Protein AF-A0A7Y6PJL7-F1 (afdb_monomer_lite)

Secondary structure (DSSP, 8-state):
--EEEEEETTEEEEEE-SHHHHTT---HHHHHHHHHHHHHHHHHHHHHHHHHHHHHTTS-HHHHHHHHHHHHTT-HHHHHHHHHHHHHHHHTTSPPP-

pLDDT: mean 92.55, std 7.5, range [59.12, 98.12]

Foldseek 3Di:
DDKDWDADPVGIDIADPDPQRVVVHDDVVNVVVVVVVVVVVVVVVVVVVVVVVVVVVVDDPVVVVVVQVVVCVVPVVSVVVVVVVVVVVVVVPDDDDD

Radius of gyration: 24.25 Å; chains: 1; bounding box: 42×31×75 Å

Structure (mmCIF, N/CA/C/O backbone):
data_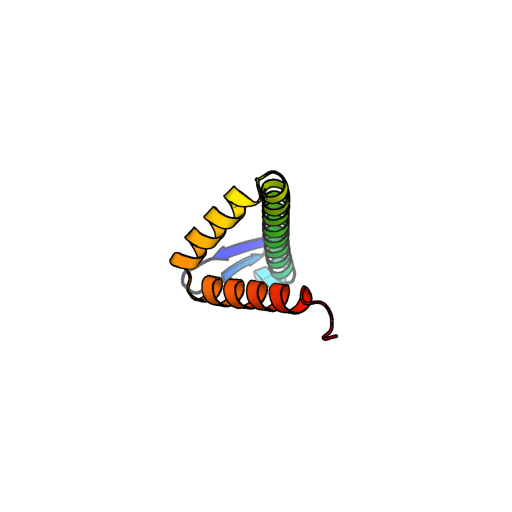AF-A0A7Y6PJL7-F1
#
_entry.id   AF-A0A7Y6PJL7-F1
#
loop_
_atom_site.group_PDB
_atom_site.id
_atom_site.type_symbol
_atom_site.label_atom_id
_atom_site.label_alt_id
_atom_site.label_comp_id
_atom_site.label_asym_id
_atom_site.label_entity_id
_atom_site.label_seq_id
_atom_site.pdbx_PDB_ins_code
_atom_site.Cartn_x
_atom_site.Cartn_y
_atom_site.Cartn_z
_atom_site.occupancy
_atom_site.B_iso_or_equiv
_atom_site.auth_seq_id
_atom_site.auth_comp_id
_atom_site.auth_asym_id
_atom_site.auth_atom_id
_atom_site.pdbx_PDB_model_num
ATOM 1 N N . TYR A 1 1 ? 8.664 6.661 -29.412 1.00 82.56 1 TYR A N 1
ATOM 2 C CA . TYR A 1 1 ? 9.286 5.469 -28.805 1.00 82.56 1 TYR A CA 1
ATOM 3 C C . TYR A 1 1 ? 8.199 4.630 -28.175 1.00 82.56 1 TYR A C 1
ATOM 5 O O . TYR A 1 1 ? 7.357 5.197 -27.490 1.00 82.56 1 TYR A O 1
ATOM 13 N N . VAL A 1 2 ? 8.196 3.324 -28.423 1.00 92.00 2 VAL A N 1
ATOM 14 C CA . VAL A 1 2 ? 7.288 2.384 -27.757 1.00 92.00 2 VAL A CA 1
ATOM 15 C C . VAL A 1 2 ? 8.085 1.659 -26.684 1.00 92.00 2 VAL A C 1
ATOM 17 O O . VAL A 1 2 ? 9.189 1.197 -26.963 1.00 92.00 2 VAL A O 1
ATOM 20 N N . THR A 1 3 ? 7.542 1.592 -25.470 1.00 93.25 3 THR A N 1
ATOM 21 C CA . THR A 1 3 ? 8.157 0.905 -24.331 1.00 93.25 3 THR A CA 1
ATOM 22 C C . THR A 1 3 ? 7.145 -0.041 -23.713 1.00 93.25 3 THR A C 1
ATOM 24 O O . THR A 1 3 ? 5.994 0.340 -23.506 1.00 93.25 3 THR A O 1
ATOM 27 N N . ARG A 1 4 ? 7.573 -1.261 -23.405 1.00 93.38 4 ARG A N 1
ATOM 28 C CA . ARG A 1 4 ? 6.774 -2.280 -22.725 1.00 93.38 4 ARG A CA 1
ATOM 29 C C . ARG A 1 4 ? 7.588 -2.876 -21.590 1.00 93.38 4 ARG A C 1
ATOM 31 O O . ARG A 1 4 ? 8.798 -3.038 -21.725 1.00 93.38 4 ARG A O 1
ATOM 38 N N . ILE A 1 5 ? 6.914 -3.191 -20.491 1.00 92.56 5 ILE A N 1
ATOM 39 C CA . ILE A 1 5 ? 7.473 -3.893 -19.335 1.00 92.56 5 ILE A CA 1
ATOM 40 C C . ILE A 1 5 ? 6.468 -4.966 -18.949 1.00 92.56 5 ILE A C 1
ATOM 42 O O . ILE A 1 5 ? 5.264 -4.712 -18.982 1.00 92.56 5 ILE A O 1
ATOM 46 N N . TRP A 1 6 ? 6.948 -6.160 -18.634 1.00 93.69 6 TRP A N 1
ATOM 47 C CA . TRP A 1 6 ? 6.108 -7.272 -18.211 1.00 93.69 6 TRP A CA 1
ATOM 48 C C . TRP A 1 6 ? 6.878 -8.204 -17.280 1.00 93.69 6 TRP A C 1
ATOM 50 O O . TRP A 1 6 ? 8.109 -8.206 -17.252 1.00 93.69 6 TRP A O 1
ATOM 60 N N . VAL A 1 7 ? 6.135 -8.993 -16.509 1.00 92.00 7 VAL A N 1
ATOM 61 C CA . VAL A 1 7 ? 6.687 -9.970 -15.566 1.00 92.00 7 VAL A CA 1
ATOM 62 C C . VAL A 1 7 ? 6.926 -11.304 -16.282 1.00 92.00 7 VAL A C 1
ATOM 64 O O . VAL A 1 7 ? 6.145 -11.705 -17.146 1.00 92.00 7 VAL A O 1
ATOM 67 N N . ARG A 1 8 ? 8.016 -11.976 -15.923 1.00 93.50 8 ARG A N 1
ATOM 68 C CA . ARG A 1 8 ? 8.382 -13.352 -16.274 1.00 93.50 8 ARG A CA 1
ATOM 69 C C . ARG A 1 8 ? 8.740 -14.118 -14.999 1.00 93.50 8 ARG A C 1
ATOM 71 O O . ARG A 1 8 ? 8.915 -13.503 -13.949 1.00 93.50 8 ARG A O 1
ATOM 78 N N . GLU A 1 9 ? 8.878 -15.437 -15.092 1.00 92.62 9 GLU A N 1
ATOM 79 C CA . GLU A 1 9 ? 9.285 -16.282 -13.957 1.00 92.62 9 GLU A CA 1
ATOM 80 C C . GLU A 1 9 ? 10.627 -15.827 -13.361 1.00 92.62 9 GLU A C 1
ATOM 82 O O . GLU A 1 9 ? 10.786 -15.760 -12.146 1.00 92.62 9 GLU A O 1
ATOM 87 N N . GLU A 1 10 ? 11.566 -15.428 -14.219 1.00 90.69 10 GLU A N 1
ATOM 88 C CA . GLU A 1 10 ? 12.900 -14.953 -13.853 1.00 90.69 10 GLU A CA 1
ATOM 89 C C . GLU A 1 10 ? 12.982 -13.458 -13.471 1.00 90.69 10 GLU A C 1
ATOM 91 O O . GLU A 1 10 ? 14.074 -12.959 -13.191 1.00 90.69 10 GLU A O 1
ATOM 96 N N . GLY A 1 11 ? 11.861 -12.723 -13.457 1.00 88.81 11 GLY A N 1
ATOM 97 C CA . GLY A 1 11 ? 11.810 -11.313 -13.049 1.00 88.81 11 GLY A CA 1
ATOM 98 C C . GLY A 1 11 ? 11.137 -10.384 -14.063 1.00 88.81 11 GLY A C 1
ATOM 99 O O . GLY A 1 11 ? 10.124 -10.723 -14.668 1.00 88.81 11 GLY A O 1
ATOM 100 N N . LEU A 1 12 ? 11.663 -9.167 -14.230 1.00 88.19 12 LEU A N 1
ATOM 101 C CA . LEU A 1 12 ? 11.086 -8.155 -15.124 1.00 88.19 12 LEU A CA 1
ATOM 102 C C . LEU A 1 12 ? 11.765 -8.157 -16.495 1.00 88.19 12 LEU A C 1
ATOM 104 O O . LEU A 1 12 ? 12.981 -8.005 -16.606 1.00 88.19 12 LEU A O 1
ATOM 108 N N . ALA A 1 13 ? 10.957 -8.241 -17.548 1.00 92.19 13 ALA A N 1
ATOM 109 C CA . ALA A 1 13 ? 11.384 -8.048 -18.925 1.00 92.19 13 ALA A CA 1
ATOM 110 C C . ALA A 1 13 ? 10.922 -6.683 -19.445 1.00 92.19 13 ALA A C 1
ATOM 112 O O . ALA A 1 13 ? 9.876 -6.166 -19.047 1.00 92.19 13 ALA A O 1
ATOM 113 N N . TYR A 1 14 ? 11.705 -6.098 -20.351 1.00 92.94 14 TYR A N 1
ATOM 114 C CA . TYR A 1 14 ? 11.368 -4.833 -20.991 1.00 92.94 14 TYR A CA 1
ATOM 115 C C . TYR A 1 14 ? 11.774 -4.825 -22.465 1.00 92.94 14 TYR A C 1
ATOM 117 O O . TYR A 1 14 ? 12.717 -5.496 -22.882 1.00 92.94 14 TYR A O 1
ATOM 125 N N . GLU A 1 15 ? 11.078 -4.008 -23.243 1.00 94.94 15 GLU A N 1
ATOM 126 C CA . GLU A 1 15 ? 11.395 -3.706 -24.635 1.00 94.94 15 GLU A CA 1
ATOM 127 C C . GLU A 1 15 ? 11.196 -2.210 -24.856 1.00 94.94 15 GLU A C 1
ATOM 129 O O . GLU A 1 15 ? 10.212 -1.633 -24.390 1.00 94.94 15 GLU A O 1
ATOM 134 N N . CYS A 1 16 ? 12.132 -1.563 -25.550 1.00 96.56 16 CYS A N 1
ATOM 135 C CA . CYS A 1 16 ? 11.999 -0.161 -25.921 1.00 96.56 16 CYS A CA 1
ATOM 136 C C . CYS A 1 16 ? 12.583 0.093 -27.311 1.00 96.56 16 CYS A C 1
ATOM 138 O O . CYS A 1 16 ? 13.724 -0.272 -27.575 1.00 96.56 16 CYS A O 1
ATOM 140 N N . THR A 1 17 ? 11.845 0.801 -28.166 1.00 96.94 17 THR A N 1
ATOM 141 C CA . THR A 1 17 ? 12.283 1.166 -29.528 1.00 96.94 17 THR A CA 1
ATOM 142 C C . THR A 1 17 ? 13.217 2.389 -29.556 1.00 96.94 17 THR A C 1
ATOM 144 O O . THR A 1 17 ? 13.210 3.150 -30.522 1.00 96.94 17 THR A O 1
ATOM 147 N N . CYS A 1 18 ? 13.912 2.701 -28.455 1.00 96.12 18 CYS A N 1
ATOM 148 C CA . CYS A 1 18 ? 14.882 3.800 -28.411 1.00 96.12 18 CYS A CA 1
ATOM 149 C C . CYS A 1 18 ? 16.301 3.285 -28.694 1.00 96.12 18 CYS A C 1
ATOM 151 O O . CYS A 1 18 ? 16.550 2.101 -28.481 1.00 96.12 18 CYS A O 1
ATOM 153 N N . PRO A 1 19 ? 17.266 4.154 -29.055 1.00 96.44 19 PRO A N 1
ATOM 154 C CA . PRO A 1 19 ? 18.620 3.713 -29.410 1.00 96.44 19 PRO A CA 1
ATOM 155 C C . PRO A 1 19 ? 19.329 2.881 -28.330 1.00 96.44 19 PRO A C 1
ATOM 157 O O . PRO A 1 19 ? 20.187 2.062 -28.639 1.00 96.44 19 PRO A O 1
ATOM 160 N N . MET A 1 20 ? 18.983 3.089 -27.056 1.00 95.81 20 MET A N 1
ATOM 161 C CA . MET A 1 20 ? 19.499 2.283 -25.944 1.00 95.81 20 MET A CA 1
ATOM 162 C C . MET A 1 20 ? 18.767 0.940 -25.839 1.00 95.81 20 MET A C 1
ATOM 164 O O . MET A 1 20 ? 19.404 -0.097 -25.689 1.00 95.81 20 MET A O 1
ATOM 168 N N . GLY A 1 21 ? 17.438 0.945 -25.974 1.00 92.31 21 GLY A N 1
ATOM 169 C CA . GLY A 1 21 ? 16.615 -0.263 -25.913 1.00 92.31 21 GLY A CA 1
ATOM 17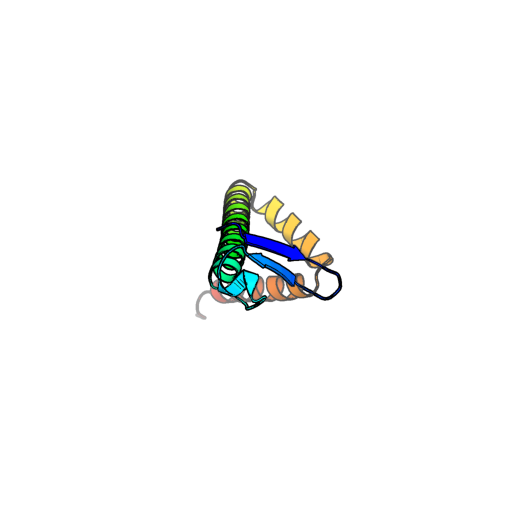0 C C . GLY A 1 21 ? 16.869 -1.224 -27.076 1.00 92.31 21 GLY A C 1
ATOM 171 O O . GLY A 1 21 ? 16.950 -2.428 -26.855 1.00 92.31 21 GLY A O 1
ATOM 172 N N . GLU A 1 22 ? 17.119 -0.707 -28.281 1.00 94.12 22 GLU A N 1
ATOM 173 C CA . GLU A 1 22 ? 17.545 -1.507 -29.440 1.00 94.12 22 GLU A CA 1
ATOM 174 C C . GLU A 1 22 ? 18.899 -2.188 -29.200 1.00 94.12 22 GLU A C 1
ATOM 176 O O . GLU A 1 22 ? 19.106 -3.336 -29.591 1.00 94.12 22 GLU A O 1
ATOM 181 N N . LYS A 1 23 ? 19.801 -1.526 -28.463 1.00 94.31 23 LYS A N 1
ATOM 182 C CA . LYS A 1 23 ? 21.070 -2.105 -27.989 1.00 94.31 23 LYS A CA 1
ATOM 183 C C . LYS A 1 23 ? 20.895 -3.038 -26.785 1.00 94.31 23 LYS A C 1
ATOM 185 O O . LYS A 1 23 ? 21.891 -3.454 -26.199 1.00 94.31 23 LYS A O 1
ATOM 190 N N . ARG A 1 24 ? 19.650 -3.352 -26.398 1.00 87.69 24 ARG A N 1
ATOM 191 C CA . ARG A 1 24 ? 19.281 -4.125 -25.198 1.00 87.69 24 ARG A CA 1
ATOM 192 C C . ARG A 1 24 ? 19.865 -3.544 -23.907 1.00 87.69 24 ARG A C 1
ATOM 194 O O . ARG A 1 24 ? 20.140 -4.267 -22.954 1.00 87.69 24 ARG A O 1
ATOM 201 N N . GLN A 1 25 ? 20.065 -2.229 -23.886 1.00 92.31 25 GLN A N 1
ATOM 202 C CA . GLN A 1 25 ? 20.522 -1.492 -22.719 1.00 92.31 25 GLN A CA 1
ATOM 203 C C . GLN A 1 25 ? 19.334 -0.871 -21.995 1.00 92.31 25 GLN A C 1
ATOM 205 O O . GLN A 1 25 ? 18.389 -0.358 -22.606 1.00 92.31 25 GLN A O 1
ATOM 210 N N . PHE A 1 26 ? 19.415 -0.883 -20.667 1.00 88.69 26 PHE A N 1
ATOM 211 C CA . PHE A 1 26 ? 18.388 -0.306 -19.821 1.00 88.69 26 PHE A CA 1
ATOM 212 C C . PHE A 1 26 ? 18.286 1.198 -20.087 1.00 88.69 26 PHE A C 1
ATOM 214 O O . PHE A 1 26 ? 19.288 1.914 -20.103 1.00 88.69 26 PHE A O 1
ATOM 221 N N . CYS A 1 27 ? 17.071 1.682 -20.344 1.00 95.44 27 CYS A N 1
ATOM 222 C CA . CYS A 1 27 ? 16.842 3.051 -20.787 1.00 95.44 27 CYS A CA 1
ATOM 223 C C . CYS A 1 27 ? 15.890 3.795 -19.850 1.00 95.44 27 CYS A C 1
ATOM 225 O O . CYS A 1 27 ? 15.001 3.207 -19.233 1.00 95.44 27 CYS A O 1
ATOM 227 N N . LYS A 1 28 ? 16.010 5.126 -19.817 1.00 95.25 28 LYS A N 1
ATOM 228 C CA . LYS A 1 28 ? 15.140 5.989 -19.005 1.00 95.25 28 LYS A CA 1
ATOM 229 C C . LYS A 1 28 ? 13.645 5.818 -19.297 1.00 95.25 28 LYS A C 1
ATOM 231 O O . LYS A 1 28 ? 12.830 6.090 -18.430 1.00 95.25 28 LYS A O 1
ATOM 236 N N . HIS A 1 29 ? 13.273 5.369 -20.498 1.00 96.00 29 HIS A N 1
ATOM 237 C CA . HIS A 1 29 ? 11.867 5.149 -20.837 1.00 96.00 29 HIS A CA 1
ATOM 238 C C . HIS A 1 29 ? 11.289 3.933 -20.108 1.00 96.00 29 HIS A C 1
ATOM 240 O O . HIS A 1 29 ? 10.150 3.998 -19.663 1.00 96.00 29 HIS A O 1
ATOM 246 N N . ALA A 1 30 ? 12.065 2.854 -19.951 1.00 93.25 30 ALA A N 1
ATOM 247 C CA . ALA A 1 30 ? 11.650 1.711 -19.137 1.00 93.25 30 ALA A CA 1
ATOM 248 C C . ALA A 1 30 ? 11.495 2.138 -17.667 1.00 93.25 30 ALA A C 1
ATOM 250 O O . ALA A 1 30 ? 10.468 1.879 -17.052 1.00 93.25 30 ALA A O 1
ATOM 251 N N . VAL A 1 31 ? 12.446 2.914 -17.137 1.00 92.94 31 VAL A N 1
ATOM 252 C CA . VAL A 1 31 ? 12.331 3.485 -15.782 1.00 92.94 31 VAL A CA 1
ATOM 253 C C . VAL A 1 31 ? 11.067 4.331 -15.630 1.00 92.94 31 VAL A C 1
ATOM 255 O O . VAL A 1 31 ? 10.312 4.139 -14.685 1.00 92.94 31 VAL A O 1
ATOM 258 N N . ALA A 1 32 ? 10.810 5.244 -16.567 1.00 94.75 32 ALA A N 1
ATOM 259 C CA . ALA A 1 32 ? 9.666 6.147 -16.498 1.00 94.75 32 ALA A CA 1
ATOM 260 C C . ALA A 1 32 ? 8.325 5.397 -16.477 1.00 94.75 32 ALA A C 1
ATOM 262 O O . ALA A 1 32 ? 7.445 5.755 -15.701 1.00 94.75 32 ALA A O 1
ATOM 263 N N . ILE A 1 33 ? 8.177 4.344 -17.289 1.00 93.00 33 ILE A N 1
ATOM 264 C CA . ILE A 1 33 ? 6.958 3.523 -17.295 1.00 93.00 33 ILE A CA 1
ATOM 265 C C . ILE A 1 33 ? 6.799 2.761 -15.975 1.00 93.00 33 ILE A C 1
ATOM 267 O O . ILE A 1 33 ? 5.699 2.743 -15.427 1.00 93.00 33 ILE A O 1
ATOM 271 N N . ALA A 1 34 ? 7.878 2.181 -15.440 1.00 91.75 34 ALA A N 1
ATOM 272 C CA . ALA A 1 34 ? 7.834 1.497 -14.148 1.00 91.75 34 ALA A CA 1
ATOM 273 C C . ALA A 1 34 ? 7.441 2.456 -13.011 1.00 91.75 34 ALA A C 1
ATOM 275 O O . ALA A 1 34 ? 6.543 2.152 -12.232 1.00 91.75 34 ALA A O 1
ATOM 276 N N . LEU A 1 35 ? 8.047 3.647 -12.956 1.00 94.19 35 LEU A N 1
ATOM 277 C CA . LEU A 1 35 ? 7.715 4.662 -11.953 1.00 94.19 35 LEU A CA 1
ATOM 278 C C . LEU A 1 35 ? 6.272 5.158 -12.085 1.00 94.19 35 LEU A C 1
ATOM 280 O O . LEU A 1 35 ? 5.578 5.272 -11.082 1.00 94.19 35 LEU A O 1
ATOM 284 N N . ALA A 1 36 ? 5.797 5.410 -13.307 1.00 93.88 36 ALA A N 1
ATOM 285 C CA . ALA A 1 36 ? 4.413 5.822 -13.536 1.00 93.88 36 ALA A CA 1
ATOM 286 C C . ALA A 1 36 ? 3.405 4.747 -13.097 1.00 93.88 36 ALA A C 1
ATOM 288 O O . ALA A 1 36 ? 2.314 5.074 -12.630 1.00 93.88 36 ALA A O 1
ATOM 289 N N . HIS A 1 37 ? 3.762 3.467 -13.232 1.00 92.88 37 HIS A N 1
ATOM 290 C CA . HIS A 1 37 ? 2.942 2.366 -12.742 1.00 92.88 37 HIS A CA 1
ATOM 291 C C . HIS A 1 37 ? 2.887 2.336 -11.209 1.00 92.88 37 HIS A C 1
ATOM 293 O O . HIS A 1 37 ? 1.792 2.349 -10.656 1.00 92.88 37 HIS A O 1
ATOM 299 N N . LEU A 1 38 ? 4.042 2.399 -10.538 1.00 93.88 38 LEU A N 1
ATOM 300 C CA . LEU A 1 38 ? 4.124 2.440 -9.071 1.00 93.88 38 LEU A CA 1
ATOM 301 C C . LEU A 1 38 ? 3.381 3.647 -8.483 1.00 93.88 38 LEU A C 1
ATOM 303 O O . LEU A 1 38 ? 2.680 3.524 -7.483 1.00 93.88 38 LEU A O 1
ATOM 307 N N . GLU A 1 39 ? 3.488 4.812 -9.123 1.00 96.19 39 GLU A N 1
ATOM 308 C CA . GLU A 1 39 ? 2.752 6.014 -8.723 1.00 96.19 39 GLU A CA 1
ATOM 309 C C . GLU A 1 39 ? 1.238 5.801 -8.815 1.00 96.19 39 GLU A C 1
ATOM 311 O O . GLU A 1 39 ? 0.492 6.172 -7.912 1.00 96.19 39 GLU A O 1
ATOM 316 N N . LYS A 1 40 ? 0.772 5.165 -9.895 1.00 95.25 40 LYS A N 1
ATOM 317 C CA . LYS A 1 40 ? -0.646 4.849 -10.076 1.00 95.25 40 LYS A CA 1
ATOM 318 C C . LYS A 1 40 ? -1.143 3.862 -9.019 1.00 95.25 40 LYS A C 1
ATOM 320 O O . LYS A 1 40 ? -2.253 4.035 -8.516 1.00 95.25 40 LYS A O 1
ATOM 325 N N . GLU A 1 41 ? -0.356 2.838 -8.695 1.00 95.44 41 GLU A N 1
ATOM 326 C CA . GLU A 1 41 ? -0.681 1.892 -7.623 1.00 95.44 41 GLU A CA 1
ATOM 327 C C . GLU A 1 41 ? -0.772 2.607 -6.276 1.00 95.44 41 GLU A C 1
ATOM 329 O O . GLU A 1 41 ? -1.788 2.482 -5.593 1.00 95.44 41 GLU A O 1
ATOM 334 N N . ARG A 1 42 ? 0.216 3.446 -5.941 1.00 95.75 42 ARG A N 1
ATOM 335 C CA . ARG A 1 42 ? 0.195 4.254 -4.716 1.00 95.75 42 ARG A CA 1
ATOM 336 C C . ARG A 1 42 ? -1.040 5.151 -4.647 1.00 95.75 42 ARG A C 1
ATOM 338 O O . ARG A 1 42 ? -1.760 5.110 -3.657 1.00 95.75 42 ARG A O 1
ATOM 345 N N . ALA A 1 43 ? -1.337 5.890 -5.715 1.00 95.94 43 ALA A N 1
ATOM 346 C CA . ALA A 1 43 ? -2.513 6.756 -5.779 1.00 95.94 43 ALA A CA 1
ATOM 347 C C . ALA A 1 43 ? -3.839 5.977 -5.671 1.00 95.94 43 ALA A C 1
ATOM 349 O O . ALA A 1 43 ? -4.847 6.522 -5.218 1.00 95.94 43 ALA A O 1
ATOM 350 N N . THR A 1 44 ? -3.858 4.711 -6.097 1.00 96.81 44 THR A N 1
ATOM 351 C CA . THR A 1 44 ? -5.021 3.826 -5.932 1.00 96.81 44 THR A CA 1
ATOM 352 C C . THR A 1 44 ? -5.167 3.409 -4.471 1.00 96.81 44 THR A C 1
ATOM 354 O O . THR A 1 44 ? -6.237 3.598 -3.903 1.00 96.81 44 THR A O 1
ATOM 357 N N . ILE A 1 45 ? -4.082 2.955 -3.835 1.00 95.81 45 ILE A N 1
ATOM 358 C CA . ILE A 1 45 ? -4.060 2.587 -2.410 1.00 95.81 45 ILE A CA 1
ATOM 359 C C . ILE A 1 45 ? -4.482 3.769 -1.531 1.00 95.81 45 ILE A C 1
ATOM 361 O O . ILE A 1 45 ? -5.328 3.615 -0.655 1.00 95.81 45 ILE A O 1
ATOM 365 N N . GLU A 1 46 ? -3.931 4.959 -1.776 1.00 96.56 46 GLU A N 1
ATOM 366 C CA . GLU A 1 46 ? -4.275 6.174 -1.028 1.00 96.56 46 GLU A CA 1
ATOM 367 C C . GLU A 1 46 ? -5.761 6.523 -1.159 1.00 96.56 46 GLU A C 1
ATOM 369 O O . GLU A 1 46 ? -6.411 6.867 -0.171 1.00 96.56 46 GLU A O 1
ATOM 374 N N . ARG A 1 47 ? -6.324 6.395 -2.366 1.00 96.31 47 ARG A N 1
ATOM 375 C CA . ARG A 1 47 ? -7.749 6.635 -2.609 1.00 96.31 47 ARG A CA 1
ATOM 376 C C . ARG A 1 47 ? -8.626 5.612 -1.897 1.00 96.31 47 ARG A C 1
ATOM 378 O O . ARG A 1 47 ? -9.597 6.003 -1.255 1.00 96.31 47 ARG A O 1
ATOM 385 N N . ASP A 1 48 ? -8.292 4.332 -2.006 1.00 96.19 48 ASP A N 1
ATOM 386 C CA . ASP A 1 48 ? -9.054 3.254 -1.376 1.00 96.19 48 ASP A CA 1
ATOM 387 C C . ASP A 1 48 ? -9.010 3.383 0.151 1.00 96.19 48 ASP A C 1
ATOM 389 O O . ASP A 1 48 ? -10.032 3.233 0.822 1.00 96.19 48 ASP A O 1
ATOM 393 N N . PHE A 1 49 ? -7.856 3.763 0.703 1.00 95.75 49 PHE A N 1
ATOM 394 C CA . PHE A 1 49 ? -7.706 4.044 2.126 1.00 95.75 49 PHE A CA 1
ATOM 395 C C . PHE A 1 49 ? -8.520 5.268 2.569 1.00 95.75 49 PHE A C 1
ATOM 397 O O . PHE A 1 49 ? -9.190 5.215 3.600 1.00 95.75 49 PHE A O 1
ATOM 404 N N . ALA A 1 50 ? -8.524 6.352 1.788 1.00 95.50 50 ALA A N 1
ATOM 405 C CA . ALA A 1 50 ? -9.339 7.533 2.079 1.00 95.50 50 ALA A CA 1
ATOM 406 C C . ALA A 1 50 ? -10.844 7.212 2.061 1.00 95.50 50 ALA A C 1
ATOM 408 O O . ALA A 1 50 ? -11.584 7.646 2.946 1.00 95.50 50 ALA A O 1
ATOM 409 N N . LEU A 1 51 ? -11.296 6.405 1.095 1.00 96.06 51 LEU A N 1
ATOM 410 C CA . LEU A 1 51 ? -12.679 5.930 1.030 1.00 96.06 51 LEU A CA 1
ATOM 411 C C . LEU A 1 51 ? -13.031 5.051 2.233 1.00 96.06 51 LEU A C 1
ATOM 413 O O . LEU A 1 51 ? -14.095 5.230 2.826 1.00 96.06 51 LEU A O 1
ATOM 417 N N . LEU A 1 52 ? -12.138 4.136 2.623 1.00 94.50 52 LEU A N 1
ATOM 418 C CA . LEU A 1 52 ? -12.318 3.309 3.814 1.00 94.50 52 LEU A CA 1
ATOM 419 C C . LEU A 1 52 ? -12.435 4.175 5.072 1.00 94.50 52 LEU A C 1
ATOM 421 O O . LEU A 1 52 ? -13.370 3.992 5.847 1.00 94.50 52 LEU A O 1
ATOM 425 N N . GLN A 1 53 ? -11.533 5.142 5.255 1.00 94.50 53 GLN A N 1
ATOM 426 C CA . GLN A 1 53 ? -11.569 6.063 6.389 1.00 94.50 53 GLN A CA 1
ATOM 427 C C . GLN A 1 53 ? -12.895 6.830 6.437 1.00 94.50 53 GLN A C 1
ATOM 429 O O . GLN A 1 53 ? -13.544 6.870 7.481 1.00 94.50 53 GLN A O 1
ATOM 434 N N . GLN A 1 54 ? -13.335 7.388 5.307 1.00 94.44 54 GLN A N 1
ATOM 435 C CA . GLN A 1 54 ? -14.609 8.097 5.224 1.00 94.44 54 GLN A CA 1
ATOM 436 C C . GLN A 1 54 ? -15.792 7.181 5.559 1.00 94.44 54 GLN A C 1
ATOM 438 O O . GLN A 1 54 ? -16.686 7.582 6.302 1.00 94.44 54 GLN A O 1
ATOM 443 N N . ALA A 1 55 ? -15.800 5.947 5.050 1.00 93.50 55 ALA A N 1
ATOM 444 C CA . ALA A 1 55 ? -16.838 4.972 5.361 1.00 93.50 55 ALA A CA 1
ATOM 445 C C . ALA A 1 55 ? -16.841 4.605 6.852 1.00 93.50 55 ALA A C 1
ATOM 447 O O . ALA A 1 55 ? -17.900 4.540 7.462 1.00 93.50 55 ALA A O 1
ATOM 448 N N . MET A 1 56 ? -15.675 4.435 7.477 1.00 93.94 56 MET A N 1
ATOM 449 C CA . MET A 1 56 ? 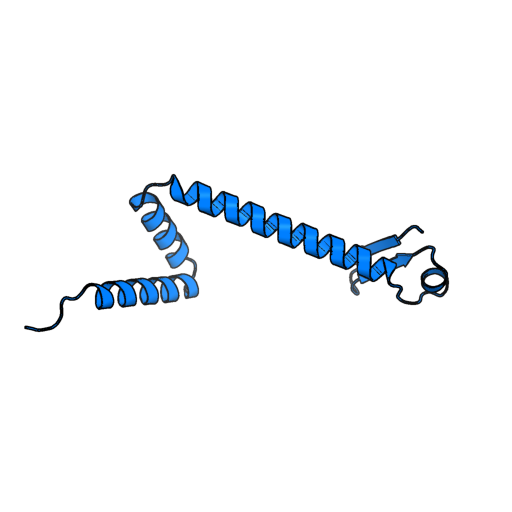-15.583 4.163 8.915 1.00 93.94 56 MET A CA 1
ATOM 450 C C . MET A 1 56 ? -16.189 5.288 9.762 1.00 93.94 56 MET A C 1
ATOM 452 O O . MET A 1 56 ? -16.766 5.005 10.808 1.00 93.94 56 MET A O 1
ATOM 456 N N . MET A 1 57 ? -16.120 6.543 9.303 1.00 92.62 57 MET A N 1
ATOM 457 C CA . MET A 1 57 ? -16.734 7.683 9.995 1.00 92.62 57 MET A CA 1
ATOM 458 C C . MET A 1 57 ? -18.269 7.679 9.960 1.00 92.62 57 MET A C 1
ATOM 460 O O . MET A 1 57 ? -18.887 8.415 10.725 1.00 92.62 57 MET A O 1
ATOM 464 N N . THR A 1 58 ? -18.899 6.882 9.093 1.00 94.25 58 THR A N 1
ATOM 465 C CA . THR A 1 58 ? -20.367 6.752 9.039 1.00 94.25 58 THR A CA 1
ATOM 466 C C . THR A 1 58 ? -20.890 5.564 9.847 1.00 94.25 58 THR A C 1
ATOM 468 O O . THR A 1 58 ? -22.094 5.459 10.083 1.00 94.25 58 THR A O 1
ATOM 471 N N . VAL A 1 59 ? -19.999 4.675 10.294 1.00 94.94 59 VAL A N 1
ATOM 472 C CA . VAL A 1 59 ? -20.337 3.505 11.112 1.00 94.94 59 VAL A CA 1
ATOM 473 C C . VAL A 1 59 ? -20.431 3.905 12.587 1.00 94.94 59 VAL A C 1
ATOM 475 O O . VAL A 1 59 ? -19.715 4.785 13.061 1.00 94.94 59 VAL A O 1
ATOM 478 N N . THR A 1 60 ? -21.309 3.246 13.348 1.00 95.25 60 THR A N 1
ATOM 479 C CA . THR A 1 60 ? -21.404 3.485 14.793 1.00 95.25 60 THR A CA 1
ATOM 480 C C . THR A 1 60 ? -20.160 2.983 15.521 1.00 95.25 60 THR A C 1
ATOM 482 O O . THR A 1 60 ? -19.559 1.973 15.147 1.00 95.25 60 THR A O 1
ATOM 485 N N . GLN A 1 61 ? -19.809 3.649 16.622 1.00 93.88 61 GLN A N 1
ATOM 486 C CA . GLN A 1 61 ? -18.682 3.245 17.463 1.00 93.88 61 GLN A CA 1
ATOM 487 C C . GLN A 1 61 ? -18.797 1.780 17.915 1.00 93.88 61 GLN A C 1
ATOM 489 O O . GLN A 1 61 ? -17.816 1.044 17.858 1.00 93.88 61 GLN A O 1
ATOM 494 N N . GLU A 1 62 ? -19.992 1.334 18.310 1.00 95.38 62 GLU A N 1
ATOM 495 C CA . GLU A 1 62 ? -20.239 -0.049 18.732 1.00 95.38 62 GLU A CA 1
ATOM 496 C C . GLU A 1 62 ? -19.921 -1.057 17.619 1.00 95.38 62 GLU A C 1
ATOM 498 O O . GLU A 1 62 ? -19.177 -2.014 17.839 1.00 95.38 62 GLU A O 1
ATOM 503 N N . SER A 1 63 ? -20.415 -0.810 16.402 1.00 95.75 63 SER A N 1
ATOM 504 C CA . SER A 1 63 ? -20.168 -1.696 15.259 1.00 95.75 63 SER A CA 1
ATOM 505 C C . SER A 1 63 ? -18.682 -1.754 14.903 1.00 95.75 63 SER A C 1
ATOM 507 O O . SER A 1 63 ? -18.159 -2.826 14.588 1.00 95.75 63 SER A O 1
ATOM 509 N N . LEU A 1 64 ? -17.984 -0.619 15.001 1.00 94.38 64 LEU A N 1
ATOM 510 C CA . LEU A 1 64 ? -16.547 -0.550 14.764 1.00 94.38 64 LEU A CA 1
ATOM 511 C C . LEU A 1 64 ? -15.758 -1.347 15.815 1.00 94.38 64 LEU A C 1
ATOM 513 O O . LEU A 1 64 ? -14.880 -2.128 15.452 1.00 94.38 64 LEU A O 1
ATOM 517 N N . VAL A 1 65 ? -16.105 -1.217 17.100 1.00 95.25 65 VAL A N 1
ATOM 518 C CA . VAL A 1 65 ? -15.475 -1.974 18.197 1.00 95.25 65 VAL A CA 1
ATOM 519 C C . VAL A 1 65 ? -15.686 -3.476 18.017 1.00 95.25 65 VAL A C 1
ATOM 521 O O . VAL A 1 65 ? -14.726 -4.242 18.093 1.00 95.25 65 VAL A O 1
ATOM 524 N N . VAL A 1 66 ? -16.913 -3.912 17.717 1.00 96.75 66 VAL A N 1
ATOM 525 C CA . VAL A 1 66 ? -17.214 -5.330 17.453 1.00 96.75 66 VAL A CA 1
ATOM 526 C C . VAL A 1 66 ? -16.393 -5.854 16.271 1.00 96.75 66 VAL A C 1
ATOM 528 O O . VAL A 1 66 ? -15.819 -6.945 16.344 1.00 96.75 66 VAL A O 1
ATOM 531 N N . GLY A 1 67 ? -16.294 -5.069 15.195 1.00 95.38 67 GLY A N 1
ATOM 532 C CA . GLY A 1 67 ? -15.484 -5.396 14.025 1.00 95.38 67 GLY A CA 1
ATOM 533 C C . GLY A 1 67 ? -13.998 -5.561 14.353 1.00 95.38 67 GLY A C 1
ATOM 534 O O . GLY A 1 67 ? -13.413 -6.587 14.001 1.00 95.38 67 GLY A O 1
ATOM 535 N N . LEU A 1 68 ? -13.409 -4.597 15.066 1.00 95.50 68 LEU A N 1
ATOM 536 C CA . LEU A 1 68 ? -12.001 -4.619 15.476 1.00 95.50 68 LEU A CA 1
ATOM 537 C C . LEU A 1 68 ? -11.689 -5.796 16.404 1.00 95.50 68 LEU A C 1
ATOM 539 O O . LEU A 1 68 ? -10.703 -6.497 16.192 1.00 95.50 68 LEU A O 1
ATOM 543 N N . LEU A 1 69 ? -12.554 -6.079 17.382 1.00 96.62 69 LEU A N 1
ATOM 544 C CA . LEU A 1 69 ? -12.385 -7.226 18.279 1.00 96.62 69 LEU A CA 1
ATOM 545 C C . LEU A 1 69 ? -12.453 -8.562 17.533 1.00 96.62 69 LEU A C 1
ATOM 547 O O . LEU A 1 69 ? -11.742 -9.504 17.880 1.00 96.62 69 LEU A O 1
ATOM 551 N N . ARG A 1 70 ? -13.296 -8.664 16.500 1.00 97.25 70 ARG A N 1
ATOM 552 C CA . ARG A 1 70 ? -13.349 -9.854 15.643 1.00 97.25 70 ARG A CA 1
ATOM 553 C C . ARG A 1 70 ? -12.052 -10.036 14.851 1.00 97.25 70 ARG A C 1
ATOM 555 O O . ARG A 1 70 ? -11.576 -11.164 14.778 1.00 97.25 70 ARG A O 1
ATOM 562 N N . LEU A 1 71 ? -11.491 -8.961 14.295 1.00 97.12 71 LEU A N 1
ATOM 563 C CA . LEU A 1 71 ? -10.213 -9.008 13.575 1.00 97.12 71 LEU A CA 1
ATOM 564 C C . LEU A 1 71 ? -9.054 -9.367 14.515 1.00 97.12 71 LEU A C 1
ATOM 566 O O . LEU A 1 71 ? -8.276 -10.262 14.212 1.00 97.12 71 LEU A O 1
ATOM 570 N N . ALA A 1 72 ? -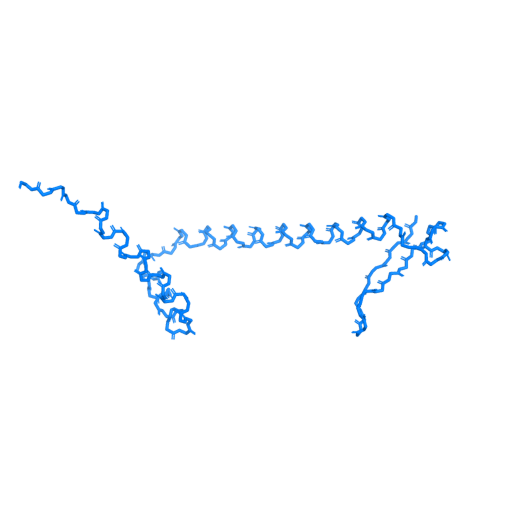9.001 -8.769 15.704 1.00 97.69 72 ALA A N 1
ATOM 571 C CA . ALA A 1 72 ? -7.979 -9.054 16.712 1.00 97.69 72 ALA A CA 1
ATOM 572 C C . ALA A 1 72 ? -7.970 -10.520 17.179 1.00 97.69 72 ALA A C 1
ATOM 574 O O . ALA A 1 72 ? -6.931 -11.064 17.527 1.00 97.69 72 ALA A O 1
ATOM 575 N N . LYS A 1 73 ? -9.120 -11.207 17.164 1.00 97.25 73 LYS A N 1
ATOM 576 C CA . LYS A 1 73 ? -9.163 -12.653 17.450 1.00 97.25 73 LYS A CA 1
ATOM 577 C C . LYS A 1 73 ? -8.426 -13.496 16.405 1.00 97.25 73 LYS A C 1
ATOM 579 O O . LYS A 1 73 ? -8.063 -14.628 16.708 1.00 97.25 73 LYS A O 1
ATOM 584 N N . GLN A 1 74 ? -8.278 -12.985 15.187 1.00 97.69 74 GLN A N 1
ATOM 585 C CA . GLN A 1 74 ? -7.646 -13.674 14.060 1.00 97.69 74 GLN A CA 1
ATOM 586 C C . GLN A 1 74 ? -6.193 -13.231 13.853 1.00 97.69 74 GLN A C 1
ATOM 588 O O . GLN A 1 74 ? -5.433 -13.949 13.211 1.00 97.69 74 GLN A O 1
ATOM 593 N N . ASP A 1 75 ? -5.816 -12.082 14.412 1.00 98.12 75 ASP A N 1
ATOM 594 C CA . ASP A 1 75 ? -4.519 -11.440 14.231 1.00 98.12 75 ASP A CA 1
ATOM 595 C C . ASP A 1 75 ? -3.908 -11.067 15.603 1.00 98.12 75 ASP A C 1
ATOM 597 O O . ASP A 1 75 ? -4.337 -10.091 16.235 1.00 98.12 75 ASP A O 1
ATOM 601 N N . PRO A 1 76 ? -2.924 -11.850 16.095 1.00 96.06 76 PRO A N 1
ATOM 602 C CA . PRO A 1 76 ? -2.262 -11.603 17.378 1.00 96.06 76 PRO A CA 1
ATOM 603 C C . PRO A 1 76 ? -1.509 -10.270 17.456 1.00 96.06 76 PRO A C 1
ATOM 605 O O . PRO A 1 76 ? -1.433 -9.675 18.539 1.00 96.06 76 PRO A O 1
ATOM 608 N N . ASP A 1 77 ? -0.970 -9.791 16.334 1.00 97.88 77 ASP A N 1
ATOM 609 C CA . ASP A 1 77 ? -0.235 -8.528 16.286 1.00 97.88 77 ASP A CA 1
ATOM 610 C C . ASP A 1 77 ? -1.219 -7.365 16.436 1.00 97.88 77 ASP A C 1
ATOM 612 O O . ASP A 1 77 ? -1.023 -6.478 17.274 1.00 97.88 77 ASP A O 1
ATOM 616 N N . LEU A 1 78 ? -2.358 -7.435 15.738 1.00 97.25 78 LEU A N 1
ATOM 617 C CA . LEU A 1 78 ? -3.450 -6.478 15.908 1.00 97.25 78 LEU A CA 1
ATOM 618 C C . LEU A 1 78 ? -4.003 -6.482 17.342 1.00 97.25 78 LEU A C 1
ATOM 620 O O . LEU A 1 78 ? -4.264 -5.419 17.906 1.00 97.25 78 LEU A O 1
ATOM 624 N N . ALA A 1 79 ? -4.177 -7.656 17.957 1.00 97.38 79 ALA A N 1
ATOM 625 C CA . ALA A 1 79 ? -4.641 -7.755 19.342 1.00 97.38 79 ALA A CA 1
ATOM 626 C C . ALA A 1 79 ? -3.678 -7.084 20.331 1.00 97.38 79 ALA A C 1
ATOM 628 O O . ALA A 1 79 ? -4.111 -6.394 21.260 1.00 97.38 79 ALA A O 1
ATOM 629 N N . THR A 1 80 ? -2.376 -7.281 20.123 1.00 97.94 80 THR A N 1
ATOM 630 C CA . THR A 1 80 ? -1.319 -6.678 20.939 1.00 97.94 80 THR A CA 1
ATOM 631 C C . THR A 1 80 ? -1.339 -5.159 20.811 1.00 97.94 80 THR A C 1
ATOM 633 O O . THR A 1 80 ? -1.328 -4.454 21.825 1.00 97.94 80 THR A O 1
ATOM 636 N N . GLU A 1 81 ? -1.450 -4.654 19.585 1.00 97.69 81 GLU A N 1
ATOM 637 C CA . GLU A 1 81 ? -1.467 -3.219 19.321 1.00 97.69 81 GLU A CA 1
ATOM 638 C C . GLU A 1 81 ? -2.726 -2.540 19.877 1.00 97.69 81 GLU A C 1
ATOM 640 O O . GLU A 1 81 ? -2.628 -1.521 20.563 1.00 97.69 81 GLU A O 1
ATOM 645 N N . LEU A 1 82 ? -3.910 -3.137 19.695 1.00 96.31 82 LEU A N 1
ATOM 646 C CA . LEU A 1 82 ? -5.146 -2.612 20.286 1.00 96.31 82 LEU A CA 1
ATOM 647 C C . LEU A 1 82 ? -5.068 -2.564 21.815 1.00 96.31 82 LEU A C 1
ATOM 649 O O . LEU A 1 82 ? -5.474 -1.571 22.419 1.00 96.31 82 LEU A O 1
ATOM 653 N N . LYS A 1 83 ? -4.512 -3.603 22.454 1.00 96.19 83 LYS A N 1
ATOM 654 C CA . LYS A 1 83 ? -4.324 -3.620 23.911 1.00 96.19 83 LYS A CA 1
ATOM 655 C C . LYS A 1 83 ? -3.436 -2.465 24.366 1.00 96.19 83 LYS A C 1
ATOM 657 O O . LYS A 1 83 ? -3.785 -1.797 25.338 1.00 96.19 83 LYS A O 1
ATOM 662 N N . ARG A 1 84 ? -2.317 -2.225 23.676 1.00 97.00 84 ARG A N 1
ATOM 663 C CA . ARG A 1 84 ? -1.405 -1.112 23.970 1.00 97.00 84 ARG A CA 1
ATOM 664 C C . ARG A 1 84 ? -2.137 0.229 23.888 1.00 97.00 84 ARG A C 1
ATOM 666 O O . ARG A 1 84 ? -2.180 0.953 24.876 1.00 97.00 84 ARG A O 1
ATOM 673 N N . VAL A 1 85 ? -2.798 0.503 22.762 1.00 95.31 85 VAL A N 1
ATOM 674 C CA . VAL A 1 85 ? -3.528 1.762 22.529 1.00 95.31 85 VAL A CA 1
ATOM 675 C C . VAL A 1 85 ? -4.620 1.998 23.580 1.00 95.31 85 VAL A C 1
ATOM 677 O O . VAL A 1 85 ? -4.757 3.109 24.091 1.00 95.31 85 VAL A O 1
ATOM 680 N N . CYS A 1 86 ? -5.389 0.967 23.942 1.00 93.81 86 C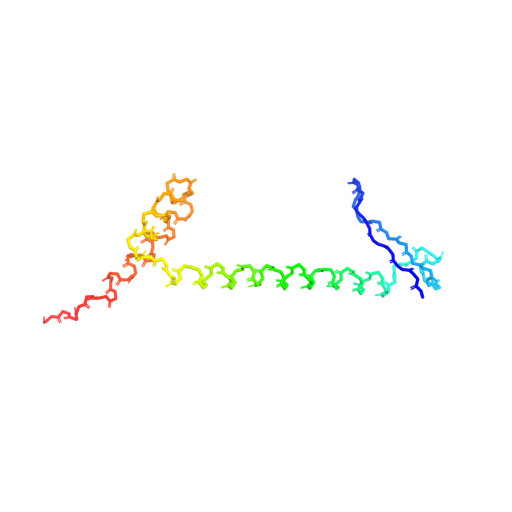YS A N 1
ATOM 681 C CA . CYS A 1 86 ? -6.434 1.097 24.959 1.00 93.81 86 CYS A CA 1
ATOM 682 C C . CYS A 1 86 ? -5.868 1.381 26.358 1.00 93.81 86 CYS A C 1
ATOM 684 O O . CYS A 1 86 ? -6.444 2.184 27.091 1.00 93.81 86 CYS A O 1
ATOM 686 N N . LEU A 1 87 ? -4.759 0.740 26.736 1.00 94.12 87 LEU A N 1
ATOM 687 C CA . LEU A 1 87 ? -4.112 0.985 28.027 1.00 94.12 87 LEU A CA 1
ATOM 688 C C . LEU A 1 87 ? -3.532 2.402 28.104 1.00 94.12 87 LEU A C 1
ATOM 690 O O . LEU A 1 87 ? -3.751 3.082 29.107 1.00 94.12 87 LEU A O 1
ATOM 694 N N . ASP A 1 88 ? -2.884 2.869 27.034 1.00 94.56 88 ASP A N 1
ATOM 695 C CA . ASP A 1 88 ? -2.351 4.233 26.945 1.00 94.56 88 ASP A CA 1
ATOM 696 C C . ASP A 1 88 ? -3.479 5.274 27.094 1.00 94.56 88 ASP A C 1
ATOM 698 O O . ASP A 1 88 ? -3.352 6.261 27.820 1.00 94.56 88 ASP A O 1
ATOM 702 N N . ALA A 1 89 ? -4.632 5.045 26.455 1.00 91.19 89 ALA A N 1
ATOM 703 C CA . ALA A 1 89 ? -5.784 5.940 26.557 1.00 91.19 89 ALA A CA 1
ATOM 704 C C . ALA A 1 89 ? -6.373 6.007 27.978 1.00 91.19 89 ALA A C 1
ATOM 706 O O . ALA A 1 89 ? -6.756 7.087 28.424 1.00 91.19 89 ALA A O 1
ATOM 707 N N . LEU A 1 90 ? -6.430 4.880 28.696 1.00 90.56 90 LEU A N 1
ATOM 708 C CA . LEU A 1 90 ? -6.933 4.829 30.074 1.00 90.56 90 LEU A CA 1
ATOM 709 C C . LEU A 1 90 ? -6.021 5.575 31.052 1.00 90.56 90 LEU A C 1
ATOM 711 O O . LEU A 1 90 ? -6.516 6.280 31.929 1.00 90.56 90 LEU A O 1
ATOM 715 N N . GLN A 1 91 ? -4.702 5.457 30.886 1.00 88.69 91 GLN A N 1
ATOM 716 C CA . GLN A 1 91 ? -3.727 6.174 31.715 1.00 88.69 91 GLN A CA 1
ATOM 717 C C . GLN A 1 91 ? -3.850 7.692 31.541 1.00 88.69 91 GLN A C 1
ATOM 719 O O . GLN A 1 91 ? -3.833 8.433 32.520 1.00 88.69 91 GLN A O 1
ATOM 724 N N . ASN A 1 92 ? -4.064 8.153 30.307 1.00 82.12 92 ASN A N 1
ATOM 725 C CA . ASN A 1 92 ? -4.217 9.575 29.990 1.00 82.12 92 ASN A CA 1
ATOM 726 C C . ASN A 1 92 ? -5.550 10.189 30.461 1.00 82.12 92 ASN A C 1
ATOM 728 O O . ASN A 1 92 ? -5.711 11.407 30.408 1.00 82.12 92 ASN A O 1
ATOM 732 N N . GLN A 1 93 ? -6.511 9.376 30.911 1.00 73.62 93 GLN A N 1
ATOM 733 C CA . GLN A 1 93 ? -7.805 9.834 31.432 1.00 73.62 93 GLN A CA 1
ATOM 734 C C . GLN A 1 93 ? -7.853 9.909 32.968 1.00 73.62 93 GLN A C 1
ATOM 736 O O . GLN A 1 93 ? -8.864 10.350 33.517 1.00 73.62 93 GLN A O 1
ATOM 741 N N . GLN A 1 94 ? -6.796 9.500 33.682 1.00 62.69 94 GLN A N 1
ATOM 742 C CA . GLN A 1 94 ? -6.768 9.585 35.145 1.00 62.69 94 GLN A CA 1
ATOM 743 C C . GLN A 1 94 ? -6.484 11.031 35.607 1.00 62.69 94 GLN A C 1
ATOM 745 O O . GLN A 1 94 ? -5.474 11.608 35.200 1.00 62.69 94 GLN A O 1
ATOM 750 N N . PRO A 1 95 ? -7.333 11.639 36.462 1.00 59.12 95 PRO A N 1
ATOM 751 C CA . PRO A 1 95 ? -7.029 12.936 37.064 1.00 59.12 95 PRO A CA 1
ATOM 752 C C . PRO A 1 95 ? -5.782 12.838 37.968 1.00 59.12 95 PRO A C 1
ATOM 754 O O . PRO A 1 95 ? -5.509 11.758 38.503 1.00 59.12 95 PRO A O 1
ATOM 757 N N . PRO A 1 96 ? -5.016 13.935 38.152 1.00 61.59 96 PRO A N 1
ATOM 758 C CA . PRO A 1 96 ? -3.827 13.920 39.001 1.00 61.59 96 PRO A CA 1
ATOM 759 C C . PRO A 1 96 ? -4.186 13.508 40.440 1.00 61.59 96 PRO A C 1
ATOM 761 O O . PRO A 1 96 ? -5.277 13.849 40.908 1.00 61.59 96 PRO A O 1
ATOM 764 N N . PRO A 1 97 ? -3.299 12.775 41.144 1.00 67.31 97 PRO A N 1
ATOM 765 C CA . PRO A 1 97 ? -3.554 12.362 42.520 1.00 67.31 97 PRO A CA 1
ATOM 766 C C . PRO A 1 97 ? -3.726 13.590 43.427 1.00 67.31 97 PRO A C 1
ATOM 768 O O . PRO A 1 97 ? -2.959 14.549 43.321 1.00 67.31 97 PRO A O 1
ATOM 771 N N . SER A 1 98 ? -4.761 13.541 44.274 1.00 70.31 98 SER A N 1
ATOM 772 C CA . SER A 1 98 ? -5.134 14.557 45.272 1.00 70.31 98 SER A CA 1
ATOM 773 C C . SER A 1 98 ? -4.112 14.713 46.388 1.00 70.31 98 SER A C 1
ATOM 775 O O . 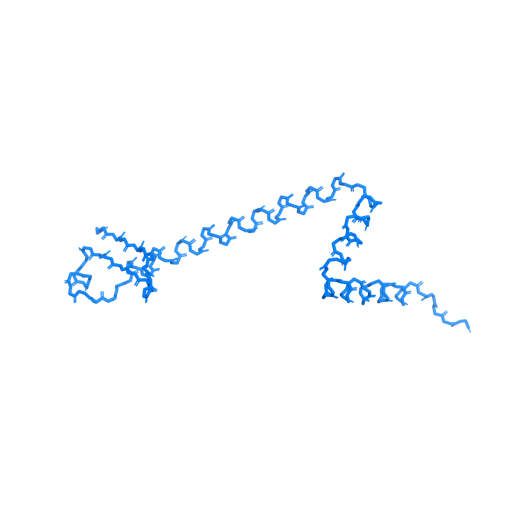SER A 1 98 ? -3.656 13.648 46.868 1.00 70.31 98 SER A O 1
#

Sequence (98 aa):
YVTRIWVREEGLAYECTCPMGEKRQFCKHAVAIALAHLEKERATIERDFALLQQAMMTVTQESLVVGLLRLAKQDPDLATELKRVCLDALQNQQPPPS